Protein AF-A0A9N7YAA8-F1 (afdb_monomer_lite)

Foldseek 3Di:
DDDDDDDDDDDPPPDDPPVVVVVVVVVPPPPPPDDDPVRVVLVVLVCVLCPLVVVLVVVCPPDPDDDPVSVVVSVVVNLVSLQADPPDDPSSNVVSVVVNDPPVDPDPPPPDD

pLDDT: mean 76.43, std 22.26, range [40.75, 97.94]

Secondary structure (DSSP, 8-state):
-----------------TTTHHHHSSSS-S-S-PPPHHHHHHHHHHHHHHHHHHHHHHHHTSSSS--HHHHHHHHHHHHHHTS--TTS-HHHHHHHHHHHSGGG---------

Radius of gyration: 34.33 Å; chains: 1; bounding box: 80×79×81 Å

Sequence (113 aa):
MGLNKTQTVQAPLAVLPLQQQQKDLRKGGTDVGTLSESDIANMEDIVQLMSPVKMATTVMCVEEYPTLSVIAPLRAKLLKHLQPCEDDSTLVAEIKRVMASPHATKAPEMLST

Structure (mmCIF, N/CA/C/O backbone):
data_AF-A0A9N7YAA8-F1
#
_entry.id   AF-A0A9N7YAA8-F1
#
loop_
_atom_site.group_PDB
_atom_site.id
_atom_site.type_symbol
_atom_site.label_atom_id
_atom_site.label_alt_id
_atom_site.label_comp_id
_atom_site.label_asym_id
_atom_site.label_entity_id
_atom_site.label_seq_id
_atom_site.pdbx_PDB_ins_code
_atom_site.Cartn_x
_atom_site.Cartn_y
_atom_site.Cartn_z
_atom_site.occupancy
_atom_site.B_iso_or_equiv
_atom_site.auth_seq_id
_atom_site.auth_comp_id
_atom_site.auth_asym_id
_atom_site.auth_atom_id
_atom_site.pdbx_PDB_model_num
ATOM 1 N N . MET A 1 1 ? 65.490 65.522 -45.239 1.00 44.81 1 MET A N 1
ATOM 2 C CA . MET A 1 1 ? 64.575 66.443 -44.531 1.00 44.81 1 MET A CA 1
ATOM 3 C C . MET A 1 1 ? 63.174 66.146 -45.035 1.00 44.81 1 MET A C 1
ATOM 5 O O . MET A 1 1 ? 62.963 66.245 -46.233 1.00 44.81 1 MET A O 1
ATOM 9 N N . GLY A 1 2 ? 62.271 65.679 -44.175 1.00 42.84 2 GLY A N 1
ATOM 10 C CA . GLY A 1 2 ? 60.917 65.310 -44.594 1.00 42.84 2 GLY A CA 1
ATOM 11 C C . GLY A 1 2 ? 60.236 64.394 -43.588 1.00 42.84 2 GLY A C 1
ATOM 12 O O . GLY A 1 2 ? 60.142 63.197 -43.806 1.00 42.84 2 GLY A O 1
ATOM 13 N N . LEU A 1 3 ? 59.833 64.976 -42.459 1.00 50.12 3 LEU A N 1
ATOM 14 C CA . LEU A 1 3 ? 58.974 64.369 -41.447 1.00 50.12 3 LEU A CA 1
ATOM 15 C C . LEU A 1 3 ? 57.571 64.128 -42.021 1.00 50.12 3 LEU A C 1
ATOM 17 O O . LEU A 1 3 ? 56.947 65.075 -42.500 1.00 50.12 3 LEU A O 1
ATOM 21 N N . ASN A 1 4 ? 57.011 62.932 -41.852 1.00 40.75 4 ASN A N 1
ATOM 22 C CA . ASN A 1 4 ? 55.563 62.734 -41.914 1.00 40.75 4 ASN A CA 1
ATOM 23 C C . ASN A 1 4 ? 55.064 61.783 -40.813 1.00 40.75 4 ASN A C 1
ATOM 25 O O . ASN A 1 4 ? 54.934 60.581 -40.983 1.00 40.75 4 ASN A O 1
ATOM 29 N N . LYS A 1 5 ? 54.786 62.417 -39.668 1.00 45.62 5 LYS A N 1
ATOM 30 C CA . LYS A 1 5 ? 53.532 62.359 -38.898 1.00 45.62 5 LYS A CA 1
ATOM 31 C C . LYS A 1 5 ? 52.914 60.970 -38.682 1.00 45.62 5 LYS A C 1
ATOM 33 O O . LYS A 1 5 ? 52.194 60.446 -39.523 1.00 45.62 5 LYS A O 1
ATOM 38 N N . THR A 1 6 ? 53.107 60.479 -37.461 1.00 44.12 6 THR A N 1
ATOM 39 C CA . THR A 1 6 ? 52.367 59.400 -36.805 1.00 44.12 6 THR A CA 1
ATOM 40 C C . THR A 1 6 ? 50.859 59.621 -36.946 1.00 44.12 6 THR A C 1
ATOM 42 O O . THR A 1 6 ? 50.297 60.545 -36.357 1.00 44.12 6 THR A O 1
ATOM 45 N N . GLN A 1 7 ? 50.205 58.784 -37.748 1.00 41.56 7 GLN A N 1
ATOM 46 C CA . GLN A 1 7 ? 48.754 58.746 -37.846 1.00 41.56 7 GLN A CA 1
ATOM 47 C C . GLN A 1 7 ? 48.205 57.833 -36.748 1.00 41.56 7 GLN A C 1
ATOM 49 O O . GLN A 1 7 ? 48.445 56.628 -36.743 1.00 41.56 7 GLN A O 1
ATOM 54 N N . THR A 1 8 ? 47.460 58.432 -35.820 1.00 51.03 8 THR A N 1
ATOM 55 C CA . THR A 1 8 ? 46.531 57.746 -34.920 1.00 51.03 8 THR A CA 1
ATOM 56 C C . THR A 1 8 ? 45.580 56.888 -35.748 1.00 51.03 8 THR A C 1
ATOM 58 O O . THR A 1 8 ? 44.733 57.421 -36.464 1.00 51.03 8 THR A O 1
ATOM 61 N N . VAL A 1 9 ? 45.697 55.567 -35.628 1.00 42.97 9 VAL A N 1
ATOM 62 C CA . VAL A 1 9 ? 44.663 54.626 -36.063 1.00 42.97 9 VAL A CA 1
ATOM 63 C C . VAL A 1 9 ? 44.192 53.867 -34.832 1.00 42.97 9 VAL A C 1
ATOM 65 O O . VAL A 1 9 ? 44.828 52.941 -34.341 1.00 42.97 9 VAL A O 1
ATOM 68 N N . GLN A 1 10 ? 43.103 54.408 -34.294 1.00 42.81 10 GLN A N 1
ATOM 69 C CA . GLN A 1 10 ? 41.992 53.748 -33.619 1.00 42.81 10 GLN A CA 1
ATOM 70 C C . GLN A 1 10 ? 42.134 52.219 -33.488 1.00 42.81 10 GLN A C 1
ATOM 72 O O . GLN A 1 10 ? 42.128 51.492 -34.480 1.00 42.81 10 GLN A O 1
ATOM 77 N N . ALA A 1 11 ? 42.226 51.741 -32.246 1.00 48.81 11 ALA A N 1
ATOM 78 C CA . ALA A 1 11 ? 42.153 50.321 -31.936 1.00 48.81 11 ALA A CA 1
ATOM 79 C C . ALA A 1 11 ? 40.809 49.752 -32.427 1.00 48.81 11 ALA A C 1
ATOM 81 O O . ALA A 1 11 ? 39.760 50.270 -32.030 1.00 48.81 11 ALA A O 1
ATOM 82 N N . PRO A 1 12 ? 40.790 48.681 -33.236 1.00 43.38 12 PRO A N 1
ATOM 83 C CA . PRO A 1 12 ? 39.571 47.927 -33.412 1.00 43.38 12 PRO A CA 1
ATOM 84 C C . PRO A 1 12 ? 39.324 47.126 -32.135 1.00 43.38 12 PRO A C 1
ATOM 86 O O . PRO A 1 12 ? 40.114 46.262 -31.750 1.00 43.38 12 PRO A O 1
ATOM 89 N N . LEU A 1 13 ? 38.192 47.419 -31.497 1.00 51.06 13 LEU A N 1
ATOM 90 C CA . LEU A 1 13 ? 37.470 46.517 -30.605 1.00 51.06 13 LEU A CA 1
ATOM 91 C C . LEU A 1 13 ? 37.142 45.228 -31.379 1.00 51.06 13 LEU A C 1
ATOM 93 O O . LEU A 1 13 ? 36.040 45.050 -31.889 1.00 51.06 13 LEU A O 1
ATOM 97 N N . ALA A 1 14 ? 38.117 44.334 -31.522 1.00 47.28 14 ALA A N 1
ATOM 98 C CA . ALA A 1 14 ? 37.920 43.023 -32.118 1.00 47.28 14 ALA A CA 1
ATOM 99 C C . ALA A 1 14 ? 37.461 42.057 -31.023 1.00 47.28 14 ALA A C 1
ATOM 101 O O . ALA A 1 14 ? 38.256 41.376 -30.381 1.00 47.28 14 ALA A O 1
ATOM 102 N N . VAL A 1 15 ? 36.151 42.112 -30.779 1.00 54.88 15 VAL A N 1
ATOM 103 C CA . VAL A 1 15 ? 35.255 40.995 -30.455 1.00 54.88 15 VAL A CA 1
ATOM 104 C C . VAL A 1 15 ? 36.002 39.696 -30.138 1.00 54.88 15 VAL A C 1
ATOM 106 O O . VAL A 1 15 ? 36.404 38.957 -31.038 1.00 54.88 15 VAL A O 1
ATOM 109 N N . LEU A 1 16 ? 36.148 39.398 -28.844 1.00 49.62 16 LEU A N 1
ATOM 110 C CA . LEU A 1 16 ? 36.443 38.038 -28.399 1.00 49.62 16 LEU A CA 1
ATOM 111 C C . LEU A 1 16 ? 35.415 37.103 -29.057 1.00 49.62 16 LEU A C 1
ATOM 113 O O . LEU A 1 16 ? 34.223 37.432 -29.057 1.00 49.62 16 LEU A O 1
ATOM 117 N N . PRO A 1 17 ? 35.833 35.977 -29.661 1.00 48.69 17 PRO A N 1
ATOM 118 C CA . PRO A 1 17 ? 34.915 35.139 -30.406 1.00 48.69 17 PRO A CA 1
ATOM 119 C C . PRO A 1 17 ? 33.806 34.662 -29.466 1.00 48.69 17 PRO A C 1
ATOM 121 O O . PRO A 1 17 ? 34.056 33.940 -28.499 1.00 48.69 17 PRO A O 1
ATOM 124 N N . LEU A 1 18 ? 32.560 35.013 -29.803 1.00 49.16 18 LEU A N 1
ATOM 125 C CA . LEU A 1 18 ? 31.331 34.550 -29.137 1.00 49.16 18 LEU A CA 1
ATOM 126 C C . LEU A 1 18 ? 31.238 33.007 -29.045 1.00 49.16 18 LEU A C 1
ATOM 128 O O . LEU A 1 18 ? 30.404 32.467 -28.326 1.00 49.16 18 LEU A O 1
ATOM 132 N N . GLN A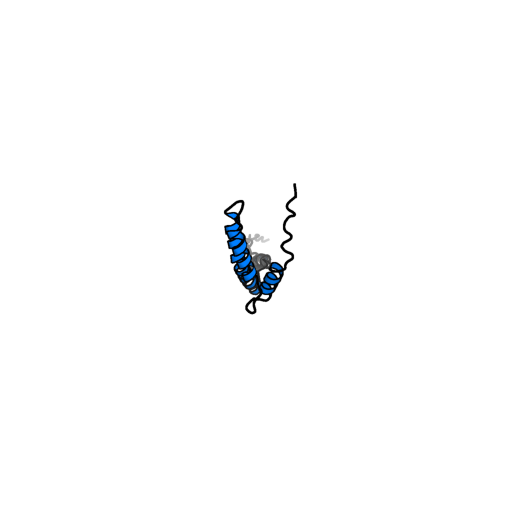 1 19 ? 32.141 32.296 -29.723 1.00 51.34 19 GLN A N 1
ATOM 133 C CA . GLN A 1 19 ? 32.351 30.851 -29.664 1.00 51.34 19 GLN A CA 1
ATOM 134 C C . GLN A 1 19 ? 32.829 30.346 -28.288 1.00 51.34 19 GLN A C 1
ATOM 136 O O . GLN A 1 19 ? 32.56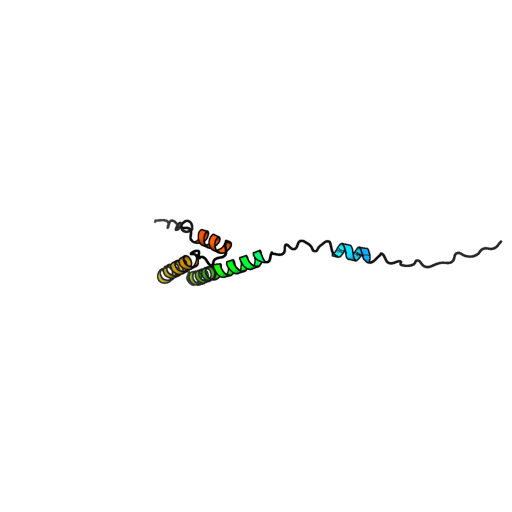3 29.194 -27.951 1.00 51.34 19 GLN A O 1
ATOM 141 N N . GLN A 1 20 ? 33.527 31.159 -27.480 1.00 49.78 20 GLN A N 1
ATOM 142 C CA . GLN A 1 20 ? 33.963 30.714 -26.144 1.00 49.78 20 GLN A CA 1
ATOM 143 C C . GLN A 1 20 ? 32.845 30.822 -25.104 1.00 49.78 20 GLN A C 1
ATOM 145 O O . GLN A 1 20 ? 32.684 29.915 -24.295 1.00 49.78 20 GLN A O 1
ATOM 150 N N . GLN A 1 21 ? 31.978 31.833 -25.194 1.00 47.84 21 GLN A N 1
ATOM 151 C CA . GLN A 1 21 ? 30.898 32.009 -24.218 1.00 47.84 21 GLN A CA 1
ATOM 152 C C . GLN A 1 21 ? 29.772 30.968 -24.366 1.00 47.84 21 GLN A C 1
ATOM 154 O O . GLN A 1 21 ? 29.082 30.651 -23.402 1.00 47.84 21 GLN A O 1
ATOM 159 N N . GLN A 1 22 ? 29.615 30.367 -25.550 1.00 47.81 22 GLN A N 1
ATOM 160 C CA . GLN A 1 22 ? 28.642 29.291 -25.768 1.00 47.81 22 GLN A CA 1
ATOM 161 C C . GLN A 1 22 ? 29.123 27.923 -25.246 1.00 47.81 22 GLN A C 1
ATOM 163 O O . GLN A 1 22 ? 28.310 27.022 -25.022 1.00 47.81 22 GLN A O 1
ATOM 168 N N . LYS A 1 23 ? 30.440 27.757 -25.054 1.00 46.41 23 LYS A N 1
ATOM 169 C CA . LYS A 1 23 ? 31.055 26.496 -24.613 1.00 46.41 23 LYS A CA 1
ATOM 170 C C . LYS A 1 23 ? 30.976 26.311 -23.098 1.00 46.41 23 LYS A C 1
ATOM 172 O O . LYS A 1 23 ? 30.838 25.179 -22.637 1.00 46.41 23 LYS A O 1
ATOM 177 N N . ASP A 1 24 ? 30.982 27.411 -22.350 1.00 45.03 24 ASP A N 1
ATOM 178 C CA . ASP A 1 24 ? 30.962 27.383 -20.886 1.00 45.03 24 ASP A CA 1
ATOM 179 C C . ASP A 1 24 ? 29.543 27.391 -20.287 1.00 45.03 24 ASP A C 1
ATOM 181 O O . ASP A 1 24 ? 29.367 27.017 -19.134 1.00 45.03 24 ASP A O 1
ATOM 185 N N . LEU A 1 25 ? 28.499 27.676 -21.080 1.00 51.19 25 LEU A N 1
ATOM 186 C CA . LEU A 1 25 ? 27.096 27.497 -20.659 1.00 51.19 25 LEU A CA 1
ATOM 187 C C . LEU A 1 25 ? 26.575 26.060 -20.858 1.00 51.19 25 LEU A C 1
ATOM 189 O O . LEU A 1 25 ? 25.557 25.684 -20.284 1.00 51.19 25 LEU A O 1
ATOM 193 N N . ARG A 1 26 ? 27.268 25.233 -21.656 1.00 51.31 26 ARG A N 1
ATOM 194 C CA . ARG A 1 26 ? 26.910 23.820 -21.909 1.00 51.31 26 ARG A CA 1
ATOM 195 C C . ARG A 1 26 ? 27.703 22.819 -21.064 1.00 51.31 26 ARG A C 1
ATOM 197 O O . ARG A 1 26 ? 27.619 21.620 -21.305 1.00 51.31 26 ARG A O 1
ATOM 204 N N . LYS A 1 27 ? 28.466 23.295 -20.078 1.00 50.72 27 LYS A N 1
ATOM 205 C CA . LYS A 1 27 ? 29.290 22.466 -19.180 1.00 50.72 27 LYS A CA 1
ATOM 206 C C . LYS A 1 27 ? 28.800 22.433 -17.728 1.00 50.72 27 LYS A C 1
ATOM 208 O O . LYS A 1 27 ? 29.551 22.046 -16.843 1.00 50.72 27 LYS A O 1
ATOM 213 N N . GLY A 1 28 ? 27.544 22.809 -17.491 1.00 48.28 28 GLY A N 1
ATOM 214 C CA . GLY A 1 28 ? 26.918 22.775 -16.164 1.00 48.28 28 GLY A CA 1
ATOM 215 C C . GLY A 1 28 ? 25.502 22.196 -16.154 1.00 48.28 28 GLY A C 1
ATOM 216 O O . GLY A 1 28 ? 24.736 22.510 -15.255 1.00 48.28 28 GLY A O 1
ATOM 217 N N . GLY A 1 29 ? 25.120 21.415 -17.171 1.00 52.12 29 GLY A N 1
ATOM 218 C CA . GLY A 1 29 ? 23.733 20.977 -17.376 1.00 52.12 29 GLY A CA 1
ATOM 219 C C . GLY A 1 29 ? 23.589 19.489 -17.672 1.00 52.12 29 GLY A C 1
ATOM 220 O O . GLY A 1 29 ? 22.778 19.114 -18.513 1.00 52.12 29 GLY A O 1
ATOM 221 N N . THR A 1 30 ? 24.423 18.635 -17.081 1.00 57.03 30 THR A N 1
ATOM 222 C CA . THR A 1 30 ? 24.353 17.188 -17.335 1.00 57.03 30 THR A CA 1
ATOM 223 C C . THR A 1 30 ? 24.737 16.401 -16.092 1.00 57.03 30 THR A C 1
ATOM 225 O O . THR A 1 30 ? 25.705 15.658 -16.115 1.00 57.03 30 THR A O 1
ATOM 228 N N . ASP A 1 31 ? 24.012 16.641 -15.000 1.00 55.25 31 ASP A N 1
ATOM 229 C CA . ASP A 1 31 ? 23.638 15.601 -14.030 1.00 55.25 31 ASP A CA 1
ATOM 230 C C . ASP A 1 31 ? 22.586 16.156 -13.049 1.00 55.25 31 ASP A C 1
ATOM 232 O O . ASP A 1 31 ? 22.761 16.175 -11.835 1.00 55.25 31 ASP A O 1
ATOM 236 N N . VAL A 1 32 ? 21.474 16.689 -13.565 1.00 57.66 32 VAL A N 1
ATOM 237 C CA . VAL A 1 32 ? 20.234 16.546 -12.792 1.00 57.66 32 VAL A CA 1
ATOM 238 C C . VAL A 1 32 ? 19.811 15.120 -13.092 1.00 57.66 32 VAL A C 1
ATOM 240 O O . VAL A 1 32 ? 19.294 14.861 -14.180 1.00 57.66 32 VAL A O 1
ATOM 243 N N . GLY A 1 33 ? 20.155 14.201 -12.186 1.00 63.28 33 GLY A N 1
ATOM 244 C CA . GLY A 1 33 ? 19.815 12.785 -12.283 1.00 63.28 33 GLY A CA 1
ATOM 245 C C . GLY A 1 33 ? 18.327 12.643 -12.579 1.00 63.28 33 GLY A C 1
ATOM 246 O O . GLY A 1 33 ? 17.483 12.827 -11.705 1.00 63.28 33 GLY A O 1
ATOM 247 N N . THR A 1 34 ? 18.009 12.422 -13.850 1.00 79.44 34 THR A N 1
ATOM 248 C CA . THR A 1 34 ? 16.634 12.314 -14.321 1.00 79.44 34 THR A CA 1
ATOM 249 C C . THR A 1 34 ? 16.225 10.864 -14.133 1.00 79.44 34 THR A C 1
ATOM 251 O O . THR A 1 34 ? 16.956 9.965 -14.548 1.00 79.44 34 THR A O 1
ATOM 254 N N . LEU A 1 35 ? 15.092 10.642 -13.466 1.00 88.50 35 LEU A N 1
ATOM 255 C CA . LEU A 1 35 ? 14.520 9.309 -13.291 1.00 88.50 35 LEU A CA 1
ATOM 256 C C . LEU A 1 35 ? 14.274 8.665 -14.660 1.00 88.50 35 LEU A C 1
ATOM 258 O O . LEU A 1 35 ? 13.838 9.341 -15.595 1.00 88.50 35 LEU A O 1
ATOM 262 N N . SER A 1 36 ? 14.550 7.367 -14.778 1.00 91.38 36 SER A N 1
ATOM 263 C CA . SER A 1 36 ? 14.209 6.621 -15.990 1.00 91.38 36 SER A CA 1
ATOM 264 C C . SER A 1 36 ? 12.691 6.452 -16.115 1.00 91.38 36 SER A C 1
ATOM 266 O O . SER A 1 36 ? 11.962 6.532 -15.128 1.00 91.38 36 SER A O 1
ATOM 268 N N . GLU A 1 37 ? 12.195 6.164 -17.319 1.00 91.81 37 GLU A N 1
ATOM 269 C CA . GLU A 1 37 ? 10.768 5.865 -17.527 1.00 91.81 37 GLU A CA 1
ATOM 270 C C . GLU A 1 37 ? 10.305 4.674 -16.672 1.00 91.81 37 GLU A C 1
ATOM 272 O O . GLU A 1 37 ? 9.203 4.692 -16.126 1.00 91.81 37 GLU A O 1
ATOM 277 N N . SER A 1 38 ? 11.175 3.677 -16.474 1.00 92.44 38 SER A N 1
ATOM 278 C CA . SER A 1 38 ? 10.910 2.562 -15.561 1.00 92.44 38 SER A CA 1
ATOM 279 C C . SER A 1 38 ? 10.807 2.997 -14.102 1.00 92.44 38 SER A C 1
ATOM 281 O O . SER A 1 38 ? 9.966 2.469 -13.382 1.00 92.44 38 SER A O 1
ATOM 283 N N . ASP A 1 39 ? 11.620 3.958 -13.656 1.00 93.56 39 ASP A N 1
ATOM 284 C CA . ASP A 1 39 ? 11.530 4.477 -12.286 1.00 93.56 39 ASP A CA 1
ATOM 285 C C . ASP A 1 39 ? 10.206 5.215 -12.066 1.00 93.56 39 ASP A C 1
ATOM 287 O O . ASP A 1 39 ? 9.589 5.076 -11.010 1.00 93.56 39 ASP A O 1
ATOM 291 N N . ILE A 1 40 ? 9.750 5.968 -13.072 1.00 93.62 40 ILE A N 1
ATOM 292 C CA . ILE A 1 40 ? 8.472 6.686 -13.030 1.00 93.62 40 ILE A CA 1
ATOM 293 C C . ILE A 1 40 ? 7.309 5.689 -12.940 1.00 93.62 40 ILE A C 1
ATOM 295 O O . ILE A 1 40 ? 6.506 5.796 -12.016 1.00 93.62 40 ILE A O 1
ATOM 299 N N . ALA A 1 41 ? 7.267 4.680 -13.817 1.00 94.31 41 ALA A N 1
ATOM 300 C CA . ALA A 1 41 ? 6.221 3.652 -13.798 1.00 94.31 41 ALA A CA 1
ATOM 301 C C . ALA A 1 41 ? 6.205 2.859 -12.476 1.00 94.31 41 ALA A C 1
ATOM 303 O O . ALA A 1 41 ? 5.158 2.678 -11.858 1.00 94.31 41 ALA A O 1
ATOM 304 N N . ASN A 1 42 ? 7.380 2.460 -11.980 1.00 95.31 42 ASN A N 1
ATOM 305 C CA . ASN A 1 42 ? 7.512 1.787 -10.686 1.00 95.31 42 ASN A CA 1
ATOM 306 C C . ASN A 1 42 ? 6.990 2.650 -9.527 1.00 95.31 42 ASN A C 1
ATOM 308 O O . ASN A 1 42 ? 6.388 2.142 -8.582 1.00 95.31 42 ASN A O 1
ATOM 312 N N . MET A 1 43 ? 7.233 3.960 -9.571 1.00 95.38 43 MET A N 1
ATOM 313 C CA . MET A 1 43 ? 6.745 4.878 -8.549 1.00 95.38 43 MET A CA 1
ATOM 314 C C . MET A 1 43 ? 5.221 5.035 -8.607 1.00 95.38 43 MET A C 1
ATOM 316 O O . MET A 1 43 ? 4.588 5.080 -7.552 1.00 95.38 43 MET A O 1
ATOM 320 N N . GLU A 1 44 ? 4.626 5.085 -9.799 1.00 96.00 44 GLU A N 1
ATOM 321 C CA . GLU A 1 44 ? 3.168 5.105 -9.980 1.00 96.00 44 GLU A CA 1
ATOM 322 C C . GLU A 1 44 ? 2.519 3.849 -9.379 1.00 96.00 44 GLU A C 1
ATOM 324 O O . GLU A 1 44 ? 1.595 3.959 -8.565 1.00 96.00 44 GLU A O 1
ATOM 329 N N . ASP A 1 45 ? 3.086 2.677 -9.673 1.00 96.06 45 ASP A N 1
ATOM 330 C CA . ASP A 1 45 ? 2.691 1.391 -9.094 1.00 96.06 45 ASP A CA 1
ATOM 331 C C . ASP A 1 45 ? 2.759 1.405 -7.556 1.00 96.06 45 ASP A C 1
ATOM 333 O O . ASP A 1 45 ? 1.820 0.988 -6.869 1.00 96.06 45 ASP A O 1
ATOM 337 N N . ILE A 1 46 ? 3.851 1.927 -6.984 1.00 96.88 46 ILE A N 1
ATOM 338 C CA . ILE A 1 46 ? 4.023 2.035 -5.526 1.00 96.88 46 ILE A CA 1
ATOM 339 C C . ILE A 1 46 ? 2.993 2.991 -4.917 1.00 96.88 46 ILE A C 1
ATOM 341 O O . ILE A 1 46 ? 2.406 2.687 -3.874 1.00 96.88 46 ILE A O 1
ATOM 345 N N . VAL A 1 47 ? 2.750 4.146 -5.541 1.00 97.50 47 VAL A N 1
ATOM 346 C CA . VAL A 1 47 ? 1.757 5.119 -5.060 1.00 97.50 47 VAL A CA 1
ATOM 347 C C . VAL A 1 47 ? 0.365 4.489 -5.047 1.00 97.50 47 VAL A C 1
ATOM 349 O O . VAL A 1 47 ? -0.368 4.631 -4.060 1.00 97.50 47 VAL A O 1
ATOM 352 N N . GLN A 1 48 ? 0.016 3.744 -6.095 1.00 96.25 48 GLN A N 1
ATOM 353 C CA . GLN A 1 48 ? -1.245 3.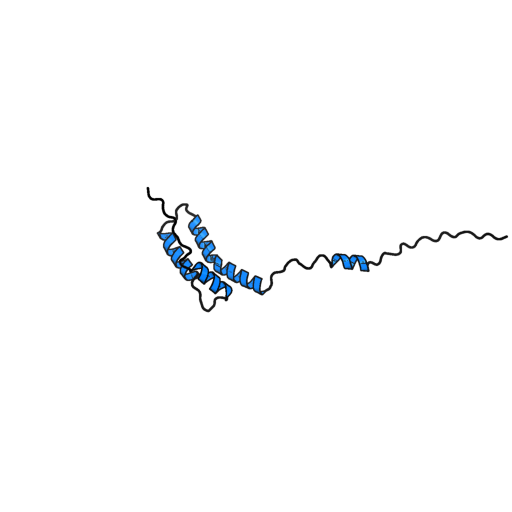018 -6.165 1.00 96.25 48 GLN A CA 1
ATOM 354 C C . GLN A 1 48 ? -1.327 1.923 -5.093 1.00 96.25 48 GLN A C 1
ATOM 356 O O . GLN A 1 48 ? -2.338 1.832 -4.388 1.00 96.25 48 GLN A O 1
ATOM 361 N N . LEU A 1 49 ? -0.254 1.150 -4.898 1.00 97.25 49 LEU A N 1
ATOM 362 C CA . LEU A 1 49 ? -0.157 0.131 -3.853 1.00 97.25 49 LEU A CA 1
ATOM 363 C C . LEU A 1 49 ? -0.354 0.725 -2.448 1.00 97.25 49 LEU A C 1
ATOM 365 O O . LEU A 1 49 ? -1.023 0.114 -1.613 1.00 97.25 49 LEU A O 1
ATOM 369 N N . MET A 1 50 ? 0.193 1.913 -2.180 1.00 97.94 50 MET A N 1
ATOM 370 C CA . MET A 1 50 ? 0.135 2.576 -0.870 1.00 97.94 50 MET A CA 1
ATOM 371 C C . MET A 1 50 ? -1.170 3.334 -0.603 1.00 97.94 50 MET A C 1
ATOM 373 O O . MET A 1 50 ? -1.458 3.655 0.553 1.00 97.94 50 MET A O 1
ATOM 377 N N . SER A 1 51 ? -1.995 3.600 -1.618 1.00 97.88 51 SER A N 1
ATOM 378 C CA . SER A 1 51 ? -3.243 4.362 -1.456 1.00 97.88 51 SER A CA 1
ATOM 379 C C . SER A 1 51 ? -4.193 3.768 -0.390 1.00 97.88 51 SER A C 1
ATOM 381 O O . SER A 1 51 ? -4.608 4.508 0.514 1.00 97.88 51 SER A O 1
ATOM 383 N N . PRO A 1 52 ? -4.469 2.445 -0.357 1.00 97.31 52 PRO A N 1
ATOM 384 C CA . PRO A 1 52 ? -5.283 1.848 0.707 1.00 97.31 52 PRO A CA 1
ATOM 385 C C . PRO A 1 52 ? -4.630 1.899 2.092 1.00 97.31 52 PRO A C 1
ATOM 387 O O . PRO A 1 52 ? -5.334 2.029 3.093 1.00 97.31 52 PRO A O 1
ATOM 390 N N . VAL A 1 53 ? -3.295 1.843 2.163 1.00 96.81 53 VAL A N 1
ATOM 391 C CA . VAL A 1 53 ? -2.543 1.962 3.424 1.00 96.81 53 VAL A CA 1
ATOM 392 C C . VAL A 1 53 ? -2.705 3.369 3.992 1.00 96.81 53 VAL A C 1
ATOM 394 O O . VAL A 1 53 ? -3.069 3.521 5.154 1.00 96.81 53 VAL A O 1
ATOM 397 N N . LYS A 1 54 ? -2.544 4.402 3.154 1.00 97.50 54 LYS A N 1
ATOM 398 C CA . LYS A 1 54 ? -2.802 5.799 3.530 1.00 97.50 54 LYS A CA 1
ATOM 399 C C . LYS A 1 54 ? -4.228 5.979 4.049 1.00 97.50 54 LYS A C 1
ATOM 401 O O . LYS A 1 54 ? -4.411 6.593 5.095 1.00 97.50 54 LYS A O 1
ATOM 406 N N . MET A 1 55 ? -5.226 5.439 3.345 1.00 96.62 55 MET A N 1
ATOM 407 C CA . MET A 1 55 ? -6.631 5.527 3.760 1.00 96.62 55 MET A CA 1
ATOM 408 C C . MET A 1 55 ? -6.859 4.884 5.129 1.00 96.62 55 MET A C 1
ATOM 410 O O . MET A 1 55 ? -7.489 5.493 5.992 1.00 96.62 55 MET A O 1
ATOM 414 N N . ALA A 1 56 ? -6.333 3.676 5.340 1.00 95.62 56 ALA A N 1
ATOM 415 C CA . ALA A 1 56 ? -6.441 2.997 6.622 1.00 95.62 56 ALA A CA 1
ATOM 416 C C . ALA A 1 56 ? -5.783 3.808 7.745 1.00 95.62 56 ALA A C 1
ATOM 418 O O . ALA A 1 56 ? -6.396 3.970 8.796 1.00 95.62 56 ALA A O 1
ATOM 419 N N . THR A 1 57 ? -4.599 4.385 7.509 1.00 95.56 57 THR A N 1
ATOM 420 C CA . THR A 1 57 ? -3.937 5.286 8.464 1.00 95.56 57 THR A CA 1
ATOM 421 C C . THR A 1 57 ? -4.795 6.509 8.767 1.00 95.56 57 THR A C 1
ATOM 423 O O . THR A 1 57 ? -4.992 6.836 9.929 1.00 95.56 57 THR A O 1
ATOM 426 N N . THR A 1 58 ? -5.366 7.161 7.750 1.00 95.25 58 THR A N 1
ATOM 427 C CA . THR A 1 58 ? -6.249 8.317 7.960 1.00 95.25 58 THR A CA 1
ATOM 428 C C . THR A 1 58 ? -7.444 7.958 8.836 1.00 95.25 58 THR A C 1
ATOM 430 O O . THR A 1 58 ? -7.716 8.692 9.775 1.00 95.25 58 THR A O 1
ATOM 433 N N . VAL A 1 59 ? -8.118 6.832 8.574 1.00 93.00 59 VAL A N 1
ATOM 434 C CA . VAL A 1 59 ? -9.256 6.370 9.391 1.00 93.00 59 VAL A CA 1
ATOM 435 C C . VAL A 1 59 ? -8.818 6.049 10.819 1.00 93.00 59 VAL A C 1
ATOM 437 O O . VAL A 1 59 ? -9.475 6.455 11.772 1.00 93.00 59 VAL A O 1
ATOM 440 N N . MET A 1 60 ? -7.698 5.346 10.973 1.00 93.88 60 MET A N 1
ATOM 441 C CA . MET A 1 60 ? -7.171 4.936 12.274 1.00 93.88 60 MET A CA 1
ATOM 442 C C . MET A 1 60 ? -6.691 6.109 13.134 1.00 93.88 60 MET A C 1
ATOM 444 O O . MET A 1 60 ? -6.684 5.984 14.351 1.00 93.88 60 MET A O 1
ATOM 448 N N . CYS A 1 61 ? -6.311 7.233 12.523 1.00 93.75 61 CYS A N 1
ATOM 449 C CA . CYS A 1 61 ? -5.863 8.437 13.223 1.00 93.75 61 CYS A CA 1
ATOM 450 C C . CYS A 1 61 ? -6.989 9.441 13.532 1.00 93.75 61 CYS A C 1
ATOM 452 O O . CYS A 1 61 ? -6.693 10.511 14.060 1.00 93.75 61 CYS A O 1
ATOM 454 N N . VAL A 1 62 ? -8.255 9.148 13.193 1.00 92.00 62 VAL A N 1
ATOM 455 C CA . VAL A 1 62 ? -9.391 10.032 13.535 1.00 92.00 62 VAL A CA 1
ATOM 456 C C . VAL A 1 62 ? -9.661 10.033 15.040 1.00 92.00 62 VAL A C 1
ATOM 458 O O . VAL A 1 62 ? -9.964 11.076 15.614 1.00 92.00 62 VAL A O 1
ATOM 461 N N . GLU A 1 63 ? -9.555 8.869 15.674 1.00 87.50 63 GLU A N 1
ATOM 462 C CA . GLU A 1 63 ? -9.783 8.674 17.105 1.00 87.50 63 GLU A CA 1
ATOM 463 C C . GLU A 1 63 ? -8.454 8.341 17.788 1.00 87.50 63 GLU A C 1
ATOM 465 O O . GLU A 1 63 ? -7.623 7.639 17.217 1.00 87.50 63 GLU A O 1
ATOM 470 N N . GLU A 1 64 ? -8.259 8.803 19.027 1.00 89.00 64 GLU A N 1
ATOM 471 C CA . GLU A 1 64 ? -7.071 8.448 19.823 1.00 89.00 64 GLU A CA 1
ATOM 472 C C . GLU A 1 64 ? -6.990 6.930 20.071 1.00 89.00 64 GLU A C 1
ATOM 474 O O . GLU A 1 64 ? -5.907 6.345 20.072 1.00 89.00 64 GLU A O 1
ATOM 479 N N . TYR A 1 65 ? -8.154 6.283 20.207 1.00 89.75 65 TYR A N 1
ATOM 480 C CA . TYR A 1 65 ? -8.291 4.850 20.452 1.00 89.75 65 TYR A CA 1
ATOM 481 C C . TYR A 1 65 ? -9.352 4.236 19.528 1.00 89.75 65 TYR A C 1
ATOM 483 O O . TYR A 1 65 ? -10.512 4.103 19.927 1.00 89.75 65 TYR A O 1
ATOM 491 N N . PRO A 1 66 ? -8.985 3.840 18.297 1.00 90.06 66 PRO A N 1
ATOM 492 C CA . PRO A 1 66 ? -9.930 3.246 17.362 1.00 90.06 66 PRO A CA 1
ATOM 493 C C . PRO A 1 66 ? -10.508 1.937 17.909 1.00 90.06 66 PRO A C 1
ATOM 495 O O . PRO A 1 66 ? -9.810 1.099 18.486 1.00 90.06 66 PRO A O 1
ATOM 498 N N . THR A 1 67 ? -11.806 1.728 17.699 1.00 94.25 67 THR A N 1
ATOM 499 C CA . THR A 1 67 ? -12.486 0.531 18.211 1.00 94.25 67 THR A CA 1
ATOM 500 C C . THR A 1 67 ? -12.077 -0.743 17.463 1.00 94.25 67 THR A C 1
ATOM 502 O O . THR A 1 67 ? -11.782 -0.728 16.265 1.00 94.25 67 THR A O 1
ATOM 505 N N . LEU A 1 68 ? -12.164 -1.902 18.130 1.00 94.44 68 LEU A N 1
ATOM 506 C CA . LEU A 1 68 ? -11.922 -3.209 17.492 1.00 94.44 68 LEU A CA 1
ATOM 507 C C . LEU A 1 68 ? -12.816 -3.450 16.266 1.00 94.44 68 LEU A C 1
ATOM 509 O O . LEU A 1 68 ? -12.393 -4.104 15.311 1.00 94.44 68 LEU A O 1
ATOM 513 N N . SER A 1 69 ? -14.029 -2.889 16.285 1.00 95.25 69 SER A N 1
ATOM 514 C CA . SER A 1 69 ? -14.982 -2.967 15.176 1.00 95.25 69 SER A CA 1
ATOM 515 C C . SER A 1 69 ? -14.498 -2.256 13.907 1.00 95.25 69 SER A C 1
ATOM 517 O O . SER A 1 69 ? -14.923 -2.615 12.813 1.00 95.25 69 SER A O 1
ATOM 519 N N . VAL A 1 70 ? -13.565 -1.307 14.034 1.00 93.88 70 VAL A N 1
ATOM 520 C CA . VAL A 1 70 ? -12.899 -0.623 12.917 1.00 93.88 70 VAL A CA 1
ATOM 521 C C . VAL A 1 70 ? -11.577 -1.315 12.572 1.00 93.88 70 VAL A C 1
ATOM 523 O O . VAL A 1 70 ? -11.309 -1.595 11.401 1.00 93.88 70 VAL A O 1
ATOM 526 N N . ILE A 1 71 ? -10.780 -1.664 13.589 1.00 94.12 71 ILE A N 1
ATOM 527 C CA . ILE A 1 71 ? -9.444 -2.257 13.421 1.00 94.12 71 ILE A CA 1
ATOM 528 C C . ILE A 1 71 ? -9.501 -3.583 12.660 1.00 94.12 71 ILE A C 1
ATOM 530 O O . ILE A 1 71 ? -8.775 -3.766 11.681 1.00 94.12 71 ILE A O 1
ATOM 534 N N . ALA A 1 72 ? -10.338 -4.529 13.101 1.00 94.25 72 ALA A N 1
ATOM 535 C CA . ALA A 1 72 ? -10.324 -5.880 12.544 1.00 94.25 72 ALA A CA 1
ATOM 536 C C . ALA A 1 72 ? -10.734 -5.912 11.056 1.00 94.25 72 ALA A C 1
ATOM 538 O O . ALA A 1 72 ? -9.999 -6.510 10.259 1.00 94.25 72 ALA A O 1
ATOM 539 N N . PRO A 1 73 ? -11.814 -5.225 10.623 1.00 95.50 73 PRO A N 1
ATOM 540 C CA . PRO A 1 73 ? -12.148 -5.134 9.204 1.00 95.50 73 PRO A CA 1
ATOM 541 C C . PRO A 1 73 ? -11.085 -4.419 8.363 1.00 95.50 73 PRO A C 1
ATOM 543 O O . PRO A 1 73 ? -10.803 -4.865 7.249 1.00 95.50 73 PRO A O 1
ATOM 546 N N . LEU A 1 74 ? -10.476 -3.337 8.866 1.00 96.06 74 LEU A N 1
ATOM 547 C CA . LEU A 1 74 ? -9.407 -2.637 8.143 1.00 96.06 74 LEU A CA 1
ATOM 548 C C . LEU A 1 74 ? -8.178 -3.527 7.960 1.00 96.06 74 LEU A C 1
ATOM 550 O O . LEU A 1 74 ? -7.665 -3.631 6.846 1.00 96.06 74 LEU A O 1
ATOM 554 N N . ARG A 1 75 ? -7.756 -4.237 9.012 1.00 94.69 75 ARG A N 1
ATOM 555 C CA . ARG A 1 75 ? -6.646 -5.195 8.935 1.00 94.69 75 ARG A CA 1
ATOM 556 C C . ARG A 1 75 ? -6.915 -6.277 7.891 1.00 94.69 75 ARG A C 1
ATOM 558 O O . ARG A 1 75 ? -6.044 -6.550 7.073 1.00 94.69 75 ARG A O 1
ATOM 565 N N . ALA A 1 76 ? -8.112 -6.865 7.882 1.00 95.06 76 ALA A N 1
ATOM 566 C CA . ALA A 1 76 ? -8.474 -7.888 6.901 1.00 95.06 76 ALA A CA 1
ATOM 567 C C . ALA A 1 76 ? -8.433 -7.353 5.457 1.00 95.06 7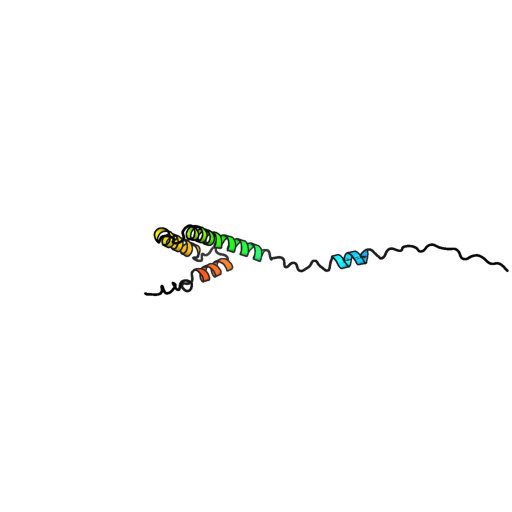6 ALA A C 1
ATOM 569 O O . ALA A 1 76 ? -7.910 -8.020 4.564 1.00 95.06 76 ALA A O 1
ATOM 570 N N . LYS A 1 77 ? -8.932 -6.129 5.228 1.00 96.56 77 LYS A N 1
ATOM 571 C CA . LYS A 1 77 ? -8.878 -5.467 3.913 1.00 96.56 77 LYS A CA 1
ATOM 572 C C . LYS A 1 77 ? -7.442 -5.193 3.463 1.00 96.56 77 LYS A C 1
ATOM 574 O O . LYS A 1 77 ? -7.120 -5.467 2.311 1.00 96.56 77 LYS A O 1
ATOM 579 N N . LEU A 1 78 ? -6.586 -4.699 4.360 1.00 96.25 78 LEU A N 1
ATOM 580 C CA . LEU A 1 78 ? -5.177 -4.438 4.056 1.00 96.25 78 LEU A CA 1
ATOM 581 C C . LEU A 1 78 ? -4.408 -5.724 3.751 1.00 96.25 78 LEU A C 1
ATOM 583 O O . LEU A 1 78 ? -3.680 -5.763 2.767 1.00 96.25 78 LEU A O 1
ATOM 587 N N . LEU A 1 79 ? -4.602 -6.789 4.534 1.00 94.88 79 LEU A N 1
ATOM 588 C CA . LEU A 1 79 ? -3.957 -8.080 4.271 1.00 94.88 79 LEU A CA 1
ATOM 589 C C . LEU A 1 79 ? -4.366 -8.653 2.912 1.00 94.88 79 LEU A C 1
ATOM 591 O O . LEU A 1 79 ? -3.514 -9.138 2.177 1.00 94.88 79 LEU A O 1
ATOM 595 N N . LYS A 1 80 ? -5.650 -8.543 2.553 1.00 95.62 80 LYS A N 1
ATOM 596 C CA . LYS A 1 80 ? -6.133 -8.949 1.229 1.00 95.62 80 LYS A CA 1
ATOM 597 C C . LYS A 1 80 ? -5.504 -8.113 0.109 1.00 95.62 80 LYS A C 1
ATOM 599 O O . LYS A 1 80 ? -5.129 -8.666 -0.915 1.00 95.62 80 LYS A O 1
ATOM 604 N N . HIS A 1 81 ? -5.394 -6.796 0.294 1.00 96.44 81 HIS A N 1
ATOM 605 C CA . HIS A 1 81 ? -4.764 -5.888 -0.675 1.00 96.44 81 HIS A CA 1
ATOM 606 C C . HIS A 1 81 ? -3.268 -6.177 -0.869 1.00 96.44 81 HIS A C 1
ATOM 608 O O . HIS A 1 81 ? -2.752 -6.090 -1.980 1.00 96.44 81 HIS A O 1
ATOM 614 N N . LEU A 1 82 ? -2.579 -6.555 0.209 1.00 96.00 82 LEU A N 1
ATOM 615 C CA . LEU A 1 82 ? -1.153 -6.882 0.213 1.00 96.00 82 LEU A CA 1
ATOM 616 C C . LEU A 1 82 ? -0.855 -8.328 -0.201 1.00 96.00 82 LEU A C 1
ATOM 618 O O . LEU A 1 82 ? 0.302 -8.737 -0.178 1.00 96.00 82 LEU A O 1
ATOM 622 N N . GLN A 1 83 ? -1.862 -9.114 -0.576 1.00 95.25 83 GLN A N 1
ATOM 623 C CA . GLN A 1 83 ? -1.636 -10.441 -1.128 1.00 95.25 83 GLN A CA 1
ATOM 624 C C . GLN A 1 83 ? -1.089 -10.303 -2.563 1.00 95.25 83 GLN A C 1
ATOM 626 O O . GLN A 1 83 ? -1.742 -9.649 -3.384 1.00 95.25 83 GLN A O 1
ATOM 631 N N . PRO A 1 84 ? 0.084 -10.885 -2.885 1.00 94.62 84 PRO A N 1
ATOM 632 C CA . PRO A 1 84 ? 0.599 -10.883 -4.252 1.00 94.62 84 PRO A CA 1
ATOM 633 C C . PRO A 1 84 ? -0.385 -11.548 -5.226 1.00 94.62 84 PRO A C 1
ATOM 635 O O . PRO A 1 84 ? -1.014 -12.552 -4.875 1.00 94.62 84 PRO A O 1
ATOM 638 N N . CYS A 1 85 ? -0.502 -11.007 -6.437 1.00 93.44 85 CYS A N 1
ATOM 639 C CA . CYS A 1 85 ? -1.275 -11.589 -7.535 1.00 93.44 85 CYS A CA 1
ATOM 640 C C . CYS A 1 85 ? -0.479 -11.605 -8.847 1.00 93.44 85 CYS A C 1
ATOM 642 O O . CYS A 1 85 ? 0.509 -10.894 -8.985 1.00 93.44 85 CYS A O 1
ATOM 644 N N . GLU A 1 86 ? -0.931 -12.404 -9.817 1.00 94.50 86 GLU A N 1
ATOM 645 C CA . GLU A 1 86 ? -0.238 -12.607 -11.102 1.00 94.50 86 GLU A CA 1
ATOM 646 C C . GLU A 1 86 ? -0.104 -11.322 -11.938 1.00 94.50 86 GLU A C 1
ATOM 648 O O . GLU A 1 86 ? 0.839 -11.195 -12.711 1.00 94.50 86 GLU A O 1
ATOM 653 N N . ASP A 1 87 ? -1.020 -10.365 -11.759 1.00 94.00 87 ASP A N 1
ATOM 654 C CA . ASP A 1 87 ? -1.006 -9.080 -12.470 1.00 94.00 87 ASP A CA 1
ATOM 655 C C . ASP A 1 87 ? -0.035 -8.051 -11.857 1.00 94.00 87 ASP A C 1
ATOM 657 O O . ASP A 1 87 ? 0.128 -6.957 -12.397 1.00 94.00 87 ASP A O 1
ATOM 661 N N . ASP A 1 88 ? 0.589 -8.357 -10.714 1.00 95.19 88 ASP A N 1
ATOM 662 C CA . ASP A 1 88 ? 1.524 -7.434 -10.074 1.00 95.19 88 ASP A CA 1
ATOM 663 C C . ASP A 1 88 ? 2.828 -7.324 -10.871 1.00 95.19 88 ASP A C 1
ATOM 665 O O . ASP A 1 88 ? 3.414 -8.323 -11.297 1.00 95.19 88 ASP A O 1
ATOM 669 N N . SER A 1 89 ? 3.361 -6.105 -10.980 1.00 95.31 89 SER A N 1
ATOM 670 C CA . SER A 1 89 ? 4.745 -5.928 -11.412 1.00 95.31 89 SER A CA 1
ATOM 671 C C . SER A 1 89 ? 5.700 -6.614 -10.429 1.00 95.31 89 SER A C 1
ATOM 673 O O . SER A 1 89 ? 5.405 -6.765 -9.238 1.00 95.31 89 SER A O 1
ATOM 675 N N . THR A 1 90 ? 6.883 -7.015 -10.905 1.00 95.50 90 THR A N 1
ATOM 676 C CA . THR A 1 90 ? 7.893 -7.702 -10.078 1.00 95.50 90 THR A CA 1
ATOM 677 C C . THR A 1 90 ? 8.184 -6.946 -8.779 1.00 95.50 90 THR A C 1
ATOM 679 O O . THR A 1 90 ? 8.322 -7.554 -7.717 1.00 95.50 90 THR A O 1
ATOM 682 N N . LEU A 1 91 ? 8.241 -5.613 -8.854 1.00 96.25 91 LEU A N 1
ATOM 683 C CA . LEU A 1 91 ? 8.472 -4.746 -7.705 1.00 96.25 91 LEU A CA 1
ATOM 684 C C . LEU A 1 91 ? 7.290 -4.760 -6.725 1.00 96.25 91 LEU A C 1
ATOM 686 O O . LEU A 1 91 ? 7.495 -4.937 -5.525 1.00 96.25 91 LEU A O 1
ATOM 690 N N . VAL A 1 92 ? 6.056 -4.616 -7.220 1.00 97.25 92 VAL A N 1
ATOM 691 C CA . VAL A 1 92 ? 4.844 -4.634 -6.386 1.00 97.25 92 VAL A CA 1
ATOM 692 C C . VAL A 1 92 ? 4.681 -5.975 -5.678 1.00 97.25 92 VAL A C 1
ATOM 694 O O . VAL A 1 92 ? 4.420 -5.995 -4.474 1.00 97.25 92 VAL A O 1
ATOM 697 N N . ALA A 1 93 ? 4.887 -7.087 -6.387 1.00 96.88 93 ALA A N 1
ATOM 698 C CA . ALA A 1 93 ? 4.800 -8.427 -5.817 1.00 96.88 93 ALA A CA 1
ATOM 699 C C . ALA A 1 93 ? 5.804 -8.629 -4.668 1.00 96.88 93 ALA A C 1
ATOM 701 O O . ALA A 1 93 ? 5.464 -9.226 -3.641 1.00 96.88 93 ALA A O 1
ATOM 702 N N . GLU A 1 94 ? 7.025 -8.104 -4.811 1.00 96.38 94 GLU A N 1
ATOM 703 C CA . GLU A 1 94 ? 8.048 -8.173 -3.767 1.00 96.38 94 GLU A CA 1
ATOM 704 C C . GLU A 1 94 ? 7.682 -7.315 -2.551 1.00 96.38 94 GLU A C 1
ATOM 706 O O . GLU A 1 94 ? 7.719 -7.801 -1.418 1.00 96.38 94 GLU A O 1
ATOM 711 N N . ILE A 1 95 ? 7.240 -6.071 -2.764 1.00 96.25 95 ILE A N 1
ATOM 712 C CA . ILE A 1 95 ? 6.793 -5.194 -1.670 1.00 96.25 95 ILE A CA 1
ATOM 713 C C . ILE A 1 95 ? 5.630 -5.843 -0.910 1.00 96.25 95 ILE A C 1
ATOM 715 O O . ILE A 1 95 ? 5.664 -5.937 0.319 1.00 96.25 95 ILE A O 1
ATOM 719 N N . LYS A 1 96 ? 4.623 -6.351 -1.630 1.00 96.44 96 LYS A N 1
ATOM 720 C CA . LYS A 1 96 ? 3.481 -7.074 -1.056 1.00 96.44 96 LYS A CA 1
ATOM 721 C C . LYS A 1 96 ? 3.925 -8.266 -0.209 1.00 96.44 96 LYS A C 1
ATOM 723 O O . LYS A 1 96 ? 3.464 -8.416 0.921 1.00 96.44 96 LYS A O 1
ATOM 728 N N . ARG A 1 97 ? 4.875 -9.070 -0.698 1.00 94.62 97 ARG A N 1
ATOM 729 C CA . ARG A 1 97 ? 5.440 -10.216 0.035 1.00 94.62 97 ARG A CA 1
ATOM 730 C C . ARG A 1 97 ? 6.121 -9.794 1.337 1.00 94.62 97 ARG A C 1
ATOM 732 O O . ARG A 1 97 ? 5.899 -10.427 2.369 1.00 94.62 97 ARG A O 1
ATOM 739 N N . VAL A 1 98 ? 6.916 -8.724 1.304 1.00 93.81 98 VAL A N 1
ATOM 740 C CA . VAL A 1 98 ? 7.580 -8.181 2.500 1.00 93.81 98 VAL A CA 1
ATOM 741 C C . VAL A 1 98 ? 6.547 -7.673 3.506 1.00 93.81 98 VAL A C 1
ATOM 743 O O . VAL A 1 98 ? 6.628 -7.998 4.689 1.00 93.81 98 VAL A O 1
ATOM 746 N N . MET A 1 99 ? 5.542 -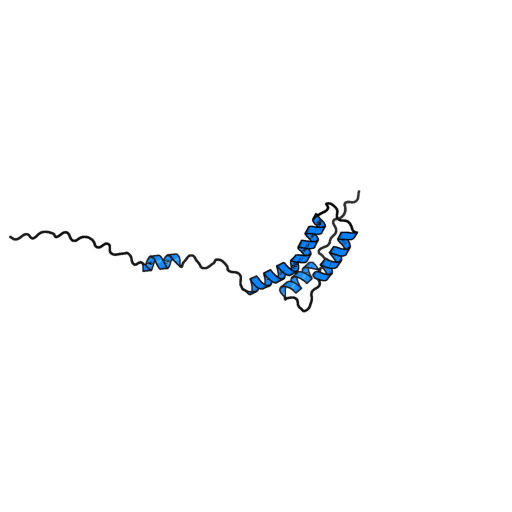6.928 3.046 1.00 91.56 99 MET A N 1
ATOM 747 C CA . MET A 1 99 ? 4.523 -6.329 3.913 1.00 91.56 99 MET A CA 1
ATOM 748 C C . MET A 1 99 ? 3.528 -7.343 4.489 1.00 91.56 99 MET A C 1
ATOM 750 O O . MET A 1 99 ? 3.049 -7.160 5.607 1.00 91.56 99 MET A O 1
ATOM 754 N N . ALA A 1 100 ? 3.219 -8.411 3.754 1.00 89.00 100 ALA A N 1
ATOM 755 C CA . ALA A 1 100 ? 2.361 -9.497 4.223 1.00 89.00 100 ALA A CA 1
ATOM 756 C C . ALA A 1 100 ? 3.094 -10.488 5.150 1.00 89.00 100 ALA A C 1
ATOM 758 O O . ALA A 1 100 ? 2.455 -11.360 5.744 1.00 89.00 100 ALA A O 1
ATOM 759 N N . SER A 1 101 ? 4.423 -10.376 5.287 1.00 82.62 101 SER A N 1
ATOM 760 C CA . SER A 1 101 ? 5.217 -11.277 6.123 1.00 82.62 101 SER A CA 1
ATOM 761 C C . SER A 1 101 ? 4.830 -11.156 7.608 1.00 82.62 101 SER A C 1
ATOM 763 O O . SER A 1 101 ? 4.769 -10.049 8.150 1.00 82.62 101 SER A O 1
ATOM 765 N N . PRO A 1 102 ? 4.637 -12.281 8.324 1.00 65.75 102 PRO A N 1
ATOM 766 C CA . PRO A 1 102 ? 4.168 -12.308 9.716 1.00 65.75 102 PRO A CA 1
ATOM 767 C C . PRO A 1 102 ? 5.115 -11.668 10.755 1.00 65.75 102 PRO A C 1
ATOM 769 O O . PRO A 1 102 ? 4.771 -11.598 11.933 1.00 65.75 102 PRO A O 1
ATOM 772 N N . HIS A 1 103 ? 6.286 -11.164 10.352 1.00 55.56 103 HIS A N 1
ATOM 773 C CA . HIS A 1 103 ? 7.274 -10.544 11.247 1.00 55.56 103 HIS A CA 1
ATOM 774 C C . HIS A 1 103 ? 7.011 -9.057 11.551 1.00 55.56 103 HIS A C 1
ATOM 776 O O . HIS A 1 103 ? 7.649 -8.504 12.445 1.00 55.56 103 HIS A O 1
ATOM 782 N N . ALA A 1 104 ? 6.055 -8.409 10.875 1.00 53.12 104 ALA A N 1
ATOM 783 C CA . ALA A 1 104 ? 5.707 -7.000 11.103 1.00 53.12 104 ALA A CA 1
ATOM 784 C C . ALA A 1 104 ? 4.812 -6.759 12.341 1.00 53.12 104 ALA A C 1
ATOM 786 O O . ALA A 1 104 ? 4.382 -5.636 12.591 1.00 53.12 104 ALA A O 1
ATOM 787 N N . THR A 1 105 ? 4.482 -7.797 13.117 1.00 49.34 105 THR A N 1
ATOM 788 C CA . THR A 1 105 ? 3.560 -7.685 14.259 1.00 49.34 105 THR A CA 1
ATOM 789 C C . THR A 1 105 ? 4.098 -8.429 15.478 1.00 49.34 105 THR A C 1
ATOM 791 O O . THR A 1 105 ? 3.531 -9.424 15.920 1.00 49.34 105 THR A O 1
ATOM 794 N N . LYS A 1 106 ? 5.186 -7.932 16.075 1.00 42.44 106 LYS A N 1
ATOM 795 C CA . LYS A 1 106 ? 5.333 -8.104 17.524 1.00 42.44 106 LYS A CA 1
ATOM 796 C C . LYS A 1 106 ? 4.452 -7.039 18.161 1.00 42.44 106 LYS A C 1
ATOM 798 O O . LYS A 1 106 ? 4.750 -5.853 18.056 1.00 42.44 106 LYS A O 1
ATOM 803 N N . ALA A 1 107 ? 3.316 -7.458 18.716 1.00 49.84 107 ALA A N 1
ATOM 804 C CA . ALA A 1 107 ? 2.525 -6.588 19.573 1.00 49.84 107 ALA A CA 1
ATOM 805 C C . ALA A 1 107 ? 3.452 -6.006 20.659 1.00 49.84 107 ALA A C 1
ATOM 807 O O . ALA A 1 107 ? 4.337 -6.733 21.123 1.00 49.84 107 ALA A O 1
ATOM 808 N N . PRO A 1 108 ? 3.296 -4.729 21.051 1.00 48.22 108 PRO A N 1
ATOM 809 C CA . PRO A 1 108 ? 3.993 -4.230 22.223 1.00 48.22 108 PRO A CA 1
ATOM 810 C C . PRO A 1 108 ? 3.617 -5.138 23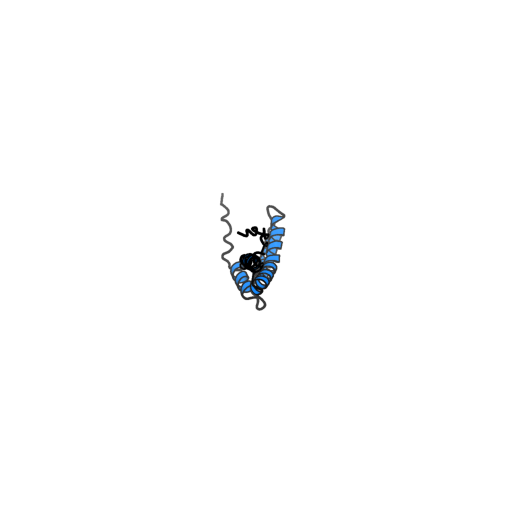.395 1.00 48.22 108 PRO A C 1
ATOM 812 O O . PRO A 1 108 ? 2.437 -5.449 23.580 1.00 48.22 108 PRO A O 1
ATOM 815 N N . GLU A 1 109 ? 4.615 -5.603 24.148 1.00 48.91 109 GLU A N 1
ATOM 816 C CA . GLU A 1 109 ? 4.369 -6.157 25.473 1.00 48.91 109 GLU A CA 1
ATOM 817 C C . GLU A 1 109 ? 3.648 -5.064 26.260 1.00 48.91 109 GLU A C 1
ATOM 819 O O . GLU A 1 109 ? 4.240 -4.073 26.683 1.00 48.91 109 GLU A O 1
ATOM 824 N N . MET A 1 110 ? 2.327 -5.202 26.348 1.00 53.19 110 MET A N 1
ATOM 825 C CA . MET A 1 110 ? 1.493 -4.456 27.267 1.00 53.19 110 MET A CA 1
ATOM 826 C C . MET A 1 110 ? 2.073 -4.739 28.645 1.00 53.19 110 MET A C 1
ATOM 828 O O . MET A 1 110 ? 1.919 -5.851 29.153 1.00 53.19 110 MET A O 1
ATOM 832 N N . LEU A 1 111 ? 2.816 -3.767 29.182 1.00 50.56 111 LEU A N 1
ATOM 833 C CA . LEU A 1 111 ? 3.393 -3.823 30.516 1.00 50.56 111 LEU A CA 1
ATOM 834 C C . LEU A 1 111 ? 2.286 -4.269 31.472 1.00 50.56 111 LEU A C 1
ATOM 836 O O . LEU A 1 111 ? 1.276 -3.583 31.640 1.00 50.56 111 LEU A O 1
ATOM 840 N N . SER A 1 112 ? 2.447 -5.466 32.022 1.00 46.09 112 SER A N 1
ATOM 841 C CA . SER A 1 112 ? 1.541 -5.983 33.025 1.00 46.09 112 SER A CA 1
ATOM 842 C C . SER A 1 112 ? 1.894 -5.320 34.351 1.00 46.09 112 SER A C 1
ATOM 844 O O . SER A 1 112 ? 3.006 -5.508 34.847 1.00 46.09 112 SER A O 1
ATOM 846 N N . THR A 1 113 ? 0.874 -4.704 34.951 1.00 51.72 113 THR A N 1
ATOM 847 C CA . THR A 1 113 ? 0.771 -4.193 36.335 1.00 51.72 113 THR A CA 1
ATOM 848 C C . THR A 1 113 ? 1.303 -2.791 36.594 1.00 51.72 113 THR A C 1
ATOM 850 O O . THR A 1 113 ? 2.513 -2.549 36.410 1.00 51.72 113 THR A O 1
#

Organism: Pleuronectes platessa (NCBI:txid8262)